Protein AF-A0A0Q7UWI3-F1 (afdb_monomer)

Radius of gyration: 24.03 Å; Cα contacts (8 Å, |Δi|>4): 26; chains: 1; bounding box: 47×52×55 Å

Sequence (95 aa):
MSIDTLRHTSLTPRTVVPSGITDPVERARAELKAALAAIEHKANLPARAAEKIEAGAVKARAFARRQPAAAAAGAVGVALALGAAIWGLARLISR

pLDDT: mean 81.71, std 15.56, range [46.88, 98.5]

Mean predicted aligned error: 12.97 Å

Solvent-accessible surface area (backbone atoms only — not comparable to full-atom values): 5602 Å² total; per-residue (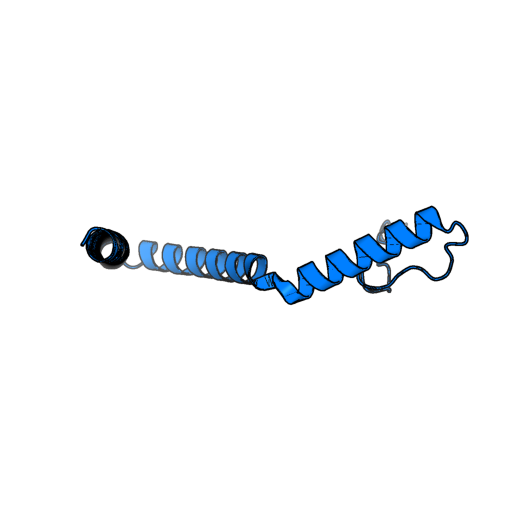Å²): 141,79,87,75,83,81,69,82,71,70,92,61,62,74,57,57,61,72,93,80,62,82,53,70,66,64,37,53,53,40,45,52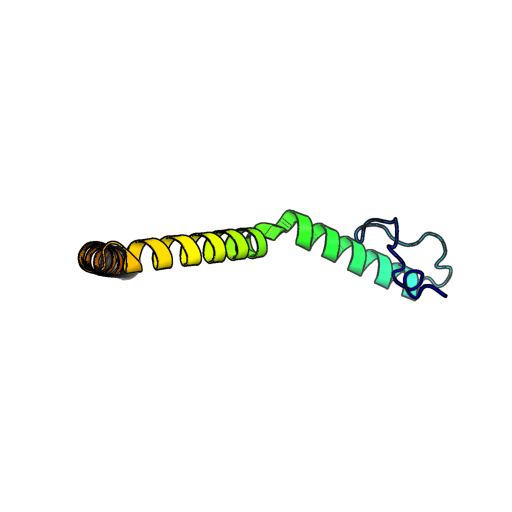,52,10,51,47,48,45,45,51,66,74,61,34,59,64,59,54,45,49,53,50,49,51,57,46,48,56,51,52,53,56,45,32,74,74,38,52,68,62,41,51,53,50,52,52,51,52,53,52,52,52,51,50,51,53,51,51,52,54,54,62,76,72,106

Foldseek 3Di:
DDPPPPPPPPPDPLLDQDPPDPDPVVSVVSNVRSVVVVCCVVVVPVVVVVVVVVVVVVVLVVVCVVPVPVSVVVVVVVVVVVVCVVVVVVVVVVD

Structure (mmCIF, N/CA/C/O backbone):
data_AF-A0A0Q7UWI3-F1
#
_entry.id   AF-A0A0Q7UWI3-F1
#
loop_
_atom_site.group_PDB
_atom_site.id
_atom_site.type_symbol
_atom_site.label_atom_id
_atom_site.label_alt_id
_atom_site.label_comp_id
_atom_site.label_asym_id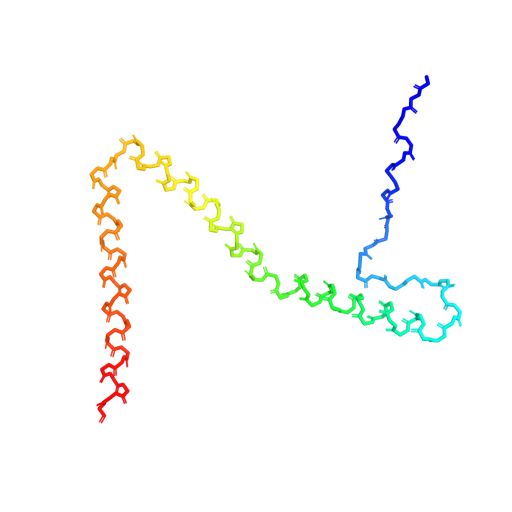
_atom_site.label_entity_id
_atom_site.label_seq_id
_atom_site.pdbx_PDB_ins_code
_atom_site.Cartn_x
_atom_site.Cartn_y
_atom_site.Cartn_z
_atom_site.occupancy
_atom_site.B_iso_or_equiv
_atom_site.auth_seq_id
_atom_site.auth_comp_id
_atom_site.auth_asym_id
_atom_site.auth_atom_id
_atom_site.pdbx_PDB_model_num
ATOM 1 N N . MET A 1 1 ? -5.252 32.651 -34.189 1.00 47.06 1 MET A N 1
ATOM 2 C CA . MET A 1 1 ? -3.831 32.549 -33.792 1.00 47.06 1 MET A CA 1
ATOM 3 C C . MET A 1 1 ? -3.783 31.618 -32.587 1.00 47.06 1 MET A C 1
ATOM 5 O O . MET A 1 1 ? -4.070 32.066 -31.488 1.00 47.06 1 MET A O 1
ATOM 9 N N . SER A 1 2 ? -3.630 30.307 -32.826 1.00 47.59 2 SER A N 1
ATOM 10 C CA . SER A 1 2 ? -3.878 29.255 -31.823 1.00 47.59 2 SER A CA 1
ATOM 11 C C . SER A 1 2 ? -2.568 28.642 -31.337 1.00 47.59 2 SER A C 1
ATOM 13 O O . SER A 1 2 ? -1.725 28.256 -32.139 1.00 47.59 2 SER A O 1
ATOM 15 N N . ILE A 1 3 ? -2.423 28.570 -30.019 1.00 55.31 3 ILE A N 1
ATOM 16 C CA . ILE A 1 3 ? -1.207 28.239 -29.257 1.00 55.31 3 ILE A CA 1
ATOM 17 C C . ILE A 1 3 ? -1.055 26.719 -29.021 1.00 55.31 3 ILE A C 1
ATOM 19 O O . ILE A 1 3 ? -0.284 26.292 -28.167 1.00 55.31 3 ILE A O 1
ATOM 23 N N . ASP A 1 4 ? -1.789 25.893 -29.774 1.00 52.94 4 ASP A N 1
ATOM 24 C CA . ASP A 1 4 ? -1.953 24.450 -29.524 1.00 52.94 4 ASP A CA 1
ATOM 25 C C . ASP A 1 4 ? -0.913 23.546 -30.213 1.00 52.94 4 ASP A C 1
ATOM 27 O O . ASP A 1 4 ? -0.902 22.332 -30.014 1.00 52.94 4 ASP A O 1
ATOM 31 N N . THR A 1 5 ? 0.012 24.107 -30.997 1.00 56.88 5 THR A N 1
ATOM 32 C CA . THR A 1 5 ? 0.970 23.315 -31.795 1.00 56.88 5 THR A CA 1
ATOM 33 C C . THR A 1 5 ? 2.250 22.921 -31.033 1.00 56.88 5 THR A C 1
ATOM 35 O O . THR A 1 5 ? 3.106 22.242 -31.588 1.00 56.88 5 THR A O 1
ATOM 38 N N . LEU A 1 6 ? 2.411 23.296 -29.755 1.00 49.16 6 LEU A N 1
ATOM 39 C CA . LEU A 1 6 ? 3.631 23.020 -28.968 1.00 49.16 6 LEU A CA 1
ATOM 40 C C . LEU A 1 6 ? 3.531 21.821 -28.012 1.00 49.16 6 LEU A C 1
ATOM 42 O O . LEU A 1 6 ? 4.334 21.691 -27.088 1.00 49.16 6 LEU A O 1
ATOM 46 N N . ARG A 1 7 ? 2.592 20.897 -28.229 1.00 46.88 7 ARG A N 1
ATOM 47 C CA . ARG A 1 7 ? 2.638 19.581 -27.579 1.00 46.88 7 ARG A CA 1
ATOM 48 C C . ARG A 1 7 ? 3.037 18.540 -28.615 1.00 46.88 7 ARG A C 1
ATOM 50 O O . ARG A 1 7 ? 2.190 17.868 -29.192 1.00 46.88 7 ARG A O 1
ATOM 57 N N . HIS A 1 8 ? 4.343 18.416 -28.851 1.00 48.88 8 HIS A N 1
ATOM 58 C CA . HIS A 1 8 ? 4.921 17.270 -29.550 1.00 48.88 8 HIS A CA 1
ATOM 59 C C . HIS A 1 8 ? 4.588 15.993 -28.764 1.00 48.88 8 HIS A C 1
ATOM 61 O O . HIS A 1 8 ? 5.340 15.549 -27.899 1.00 48.88 8 HIS A O 1
ATOM 67 N N . THR A 1 9 ? 3.432 15.403 -29.051 1.00 52.16 9 THR A N 1
ATOM 68 C CA . THR A 1 9 ? 3.139 14.013 -28.723 1.00 52.16 9 THR A CA 1
ATOM 69 C C . THR A 1 9 ? 4.071 13.181 -29.587 1.00 52.16 9 THR A C 1
ATOM 71 O O . THR A 1 9 ? 3.802 12.936 -30.759 1.00 52.16 9 THR A O 1
ATOM 74 N N . SER A 1 10 ? 5.222 12.806 -29.038 1.00 56.72 10 SER A N 1
ATOM 75 C CA . SER A 1 10 ? 6.085 11.801 -29.644 1.00 56.72 10 SER A CA 1
ATOM 76 C C . SER A 1 10 ? 5.253 10.527 -29.832 1.00 56.72 10 SER A C 1
ATOM 78 O O . SER A 1 10 ? 4.913 9.871 -28.849 1.00 56.72 10 SER A O 1
ATOM 80 N N . LEU A 1 11 ? 4.894 10.205 -31.079 1.00 62.12 11 LEU A N 1
ATOM 81 C CA . LEU A 1 11 ? 4.063 9.048 -31.455 1.00 62.12 11 LEU A CA 1
ATOM 82 C C . LEU A 1 11 ? 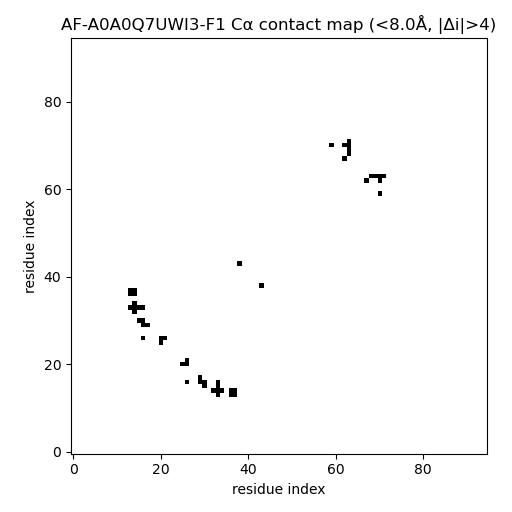4.761 7.694 -31.218 1.00 62.12 11 LEU A C 1
ATOM 84 O O . LEU A 1 11 ? 4.211 6.641 -31.532 1.00 62.12 11 LEU A O 1
ATOM 88 N N . THR A 1 12 ? 5.970 7.712 -30.663 1.00 63.25 12 THR A N 1
ATOM 89 C CA . THR A 1 12 ? 6.805 6.539 -30.426 1.00 63.25 12 THR A CA 1
ATOM 90 C C . THR A 1 12 ? 6.771 6.157 -28.943 1.00 63.25 12 THR A C 1
ATOM 92 O O . THR A 1 12 ? 6.999 7.019 -28.086 1.00 63.25 12 THR A O 1
ATOM 95 N N . PRO A 1 13 ? 6.517 4.880 -28.602 1.00 68.31 13 PRO A N 1
ATOM 96 C CA . PRO A 1 13 ? 6.580 4.413 -27.221 1.00 68.31 13 PRO A CA 1
ATOM 97 C C . PRO A 1 13 ? 7.954 4.691 -26.595 1.00 68.31 13 PRO A C 1
ATOM 99 O O . PRO A 1 13 ? 8.984 4.500 -27.238 1.00 68.31 13 PRO A O 1
ATOM 102 N N . ARG A 1 14 ? 7.987 5.079 -25.311 1.00 67.56 14 ARG A N 1
ATOM 103 C CA . ARG A 1 14 ? 9.233 5.366 -24.558 1.00 67.56 14 ARG A CA 1
ATOM 104 C C . ARG A 1 14 ? 10.178 4.164 -24.412 1.00 67.56 14 ARG A C 1
ATOM 106 O O . ARG A 1 14 ? 11.301 4.321 -23.950 1.00 67.56 14 ARG A O 1
ATOM 113 N N . THR A 1 15 ? 9.712 2.978 -24.784 1.00 67.62 15 THR A N 1
ATOM 114 C CA . THR A 1 15 ? 10.463 1.719 -24.806 1.00 67.62 15 THR A CA 1
ATOM 115 C C . THR A 1 15 ? 11.199 1.484 -26.128 1.00 67.62 15 THR A C 1
ATOM 117 O O . THR A 1 15 ? 11.872 0.467 -26.264 1.00 67.62 15 THR A O 1
ATOM 120 N N . VAL A 1 16 ? 11.058 2.380 -27.112 1.00 76.19 16 VAL A N 1
ATOM 121 C CA . VAL A 1 16 ? 11.670 2.251 -28.440 1.00 76.19 16 VAL A CA 1
ATOM 122 C C . VAL A 1 16 ? 12.876 3.176 -28.558 1.00 76.19 16 VAL A C 1
ATOM 124 O O . VAL A 1 16 ? 12.826 4.351 -28.195 1.00 76.19 16 VAL A O 1
ATOM 127 N N . VAL A 1 17 ? 13.959 2.635 -29.106 1.00 76.88 17 VAL A N 1
ATOM 128 C CA . VAL A 1 17 ? 15.191 3.372 -29.394 1.00 76.88 17 VAL A CA 1
ATOM 129 C C . VAL A 1 17 ? 15.018 4.142 -30.706 1.00 76.88 17 VAL A C 1
ATOM 131 O O . VAL A 1 17 ? 14.632 3.533 -31.707 1.00 76.88 17 VAL A O 1
ATOM 134 N N . PRO A 1 18 ? 15.298 5.456 -30.748 1.00 77.56 18 PRO A N 1
ATOM 135 C CA . PRO A 1 18 ? 15.209 6.234 -31.982 1.00 77.56 18 PRO A CA 1
ATOM 136 C C . PRO A 1 18 ? 16.187 5.725 -33.054 1.00 77.56 18 PRO A C 1
ATOM 138 O O . PRO A 1 18 ? 17.389 5.631 -32.814 1.00 77.56 18 PRO A O 1
ATOM 141 N N . SER A 1 19 ? 15.693 5.450 -34.264 1.00 73.81 19 SER A N 1
ATOM 142 C CA . SER A 1 19 ? 16.463 4.842 -35.365 1.00 73.81 19 SER A CA 1
ATOM 143 C C . SE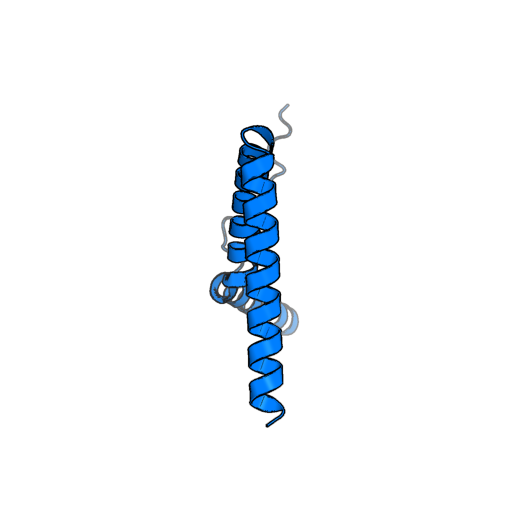R A 1 19 ? 17.440 5.789 -36.086 1.00 73.81 19 SER A C 1
ATOM 145 O O . SER A 1 19 ? 18.045 5.392 -37.076 1.00 73.81 19 SER A O 1
ATOM 147 N N . GLY A 1 20 ? 17.589 7.034 -35.620 1.00 78.81 20 GLY A N 1
ATOM 148 C CA . GLY A 1 20 ? 18.438 8.068 -36.232 1.00 78.81 20 GLY A CA 1
ATOM 149 C C . GLY A 1 20 ? 19.740 8.373 -35.483 1.00 78.81 20 GLY A C 1
ATOM 150 O O . GLY A 1 20 ? 20.428 9.322 -35.845 1.00 78.81 20 GLY A O 1
ATOM 151 N N . ILE A 1 21 ? 20.069 7.623 -34.425 1.00 76.75 21 ILE A N 1
ATOM 152 C CA . ILE A 1 21 ? 21.283 7.856 -33.633 1.00 76.75 21 ILE A CA 1
ATOM 153 C C . ILE A 1 21 ? 22.467 7.147 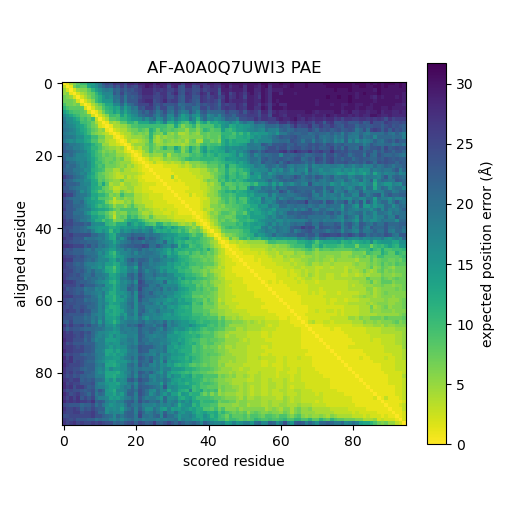-34.300 1.00 76.75 21 ILE A C 1
ATOM 155 O O . ILE A 1 21 ? 22.542 5.918 -34.307 1.00 76.75 21 ILE A O 1
ATOM 159 N N . THR A 1 22 ? 23.382 7.928 -34.869 1.00 78.62 22 THR A N 1
ATOM 160 C CA . THR A 1 22 ? 24.597 7.442 -35.544 1.00 78.62 22 THR A CA 1
ATOM 161 C C . THR A 1 22 ? 25.804 7.344 -34.615 1.00 78.62 22 THR A C 1
ATOM 163 O O . THR A 1 22 ? 26.705 6.554 -34.889 1.00 78.62 22 THR A O 1
ATOM 166 N N . ASP A 1 23 ? 25.814 8.096 -33.510 1.00 87.56 23 ASP A N 1
ATOM 167 C CA . ASP A 1 23 ? 26.843 7.973 -32.478 1.00 87.56 23 ASP A CA 1
ATOM 168 C C . ASP A 1 23 ? 26.615 6.705 -31.628 1.00 87.56 23 ASP A C 1
ATOM 170 O O . ASP A 1 23 ? 25.550 6.558 -31.012 1.00 87.56 23 ASP A O 1
ATOM 174 N N . PRO A 1 24 ? 27.589 5.778 -31.562 1.00 80.69 24 PRO A N 1
ATOM 175 C CA . PRO A 1 24 ? 27.446 4.542 -30.797 1.00 80.69 24 PRO A CA 1
ATOM 176 C C . PRO A 1 24 ? 27.206 4.772 -29.298 1.00 80.69 24 PRO A C 1
ATOM 178 O O . PRO A 1 24 ? 26.492 3.981 -28.676 1.00 80.69 24 PRO A O 1
ATOM 181 N N . VAL A 1 25 ? 27.753 5.841 -28.708 1.00 86.25 25 VAL A N 1
ATOM 182 C CA . VAL A 1 25 ? 27.607 6.111 -27.267 1.00 86.25 25 VAL A CA 1
ATOM 183 C C . VAL A 1 25 ? 26.202 6.613 -26.944 1.00 86.25 25 VAL A C 1
ATOM 185 O O . VAL A 1 25 ? 25.544 6.077 -26.046 1.00 86.25 25 VAL A O 1
ATOM 188 N N . GLU A 1 26 ? 25.701 7.593 -27.695 1.00 83.12 26 GLU A N 1
ATOM 189 C CA . GLU A 1 26 ? 24.324 8.065 -27.535 1.00 83.12 26 GLU A CA 1
ATOM 190 C C . GLU A 1 26 ? 23.297 6.955 -27.805 1.00 83.12 26 GLU A C 1
ATOM 192 O O . GLU A 1 26 ? 22.276 6.868 -27.113 1.00 83.12 26 GLU A O 1
ATOM 197 N N . ARG A 1 27 ? 23.580 6.037 -28.738 1.00 82.81 27 ARG A N 1
ATOM 198 C CA . ARG A 1 27 ? 22.700 4.895 -29.008 1.00 82.81 27 ARG A CA 1
ATOM 199 C C . ARG A 1 27 ? 22.652 3.919 -27.833 1.00 82.81 27 ARG A C 1
ATOM 201 O O . ARG A 1 27 ? 21.560 3.535 -27.417 1.00 82.81 27 ARG A O 1
ATOM 208 N N . ALA A 1 28 ? 23.801 3.577 -27.251 1.00 86.12 28 ALA A N 1
ATOM 209 C CA . ALA A 1 28 ? 23.865 2.712 -26.073 1.00 86.12 28 ALA A CA 1
ATOM 210 C C . ALA A 1 28 ? 23.119 3.325 -24.870 1.00 86.12 28 ALA A C 1
ATOM 212 O O . ALA A 1 28 ? 22.413 2.627 -24.137 1.00 86.12 28 ALA A O 1
ATOM 213 N N . ARG A 1 29 ? 23.204 4.651 -24.690 1.00 86.25 29 ARG A N 1
ATOM 214 C CA . ARG A 1 29 ? 22.447 5.369 -23.651 1.00 86.25 29 ARG A CA 1
ATOM 215 C C . ARG A 1 29 ? 20.937 5.327 -23.910 1.00 86.25 29 ARG A C 1
ATOM 217 O O . ARG A 1 29 ? 20.161 5.150 -22.967 1.00 86.25 29 ARG A O 1
ATOM 224 N N . ALA A 1 30 ? 20.514 5.470 -25.166 1.00 84.69 30 ALA A N 1
ATOM 225 C CA . ALA A 1 30 ? 19.109 5.373 -25.556 1.00 84.69 30 ALA A CA 1
ATOM 226 C C . ALA A 1 30 ? 18.549 3.952 -25.359 1.00 84.69 30 ALA A C 1
ATOM 228 O O . ALA A 1 30 ? 17.442 3.803 -24.842 1.00 84.69 30 ALA A O 1
ATOM 229 N N . GLU A 1 31 ? 19.327 2.921 -25.690 1.00 81.19 31 GLU A N 1
ATOM 230 C CA . GLU A 1 31 ? 18.997 1.506 -25.470 1.00 81.19 31 GLU A CA 1
ATOM 231 C C . GLU A 1 31 ? 18.834 1.176 -23.980 1.00 81.19 31 GLU A C 1
ATOM 233 O O . GLU A 1 31 ? 17.815 0.602 -23.590 1.00 81.19 31 GLU A O 1
ATOM 238 N N . LEU A 1 32 ? 19.759 1.619 -23.121 1.00 82.81 32 LEU A N 1
ATOM 239 C CA . LEU A 1 32 ? 19.659 1.412 -21.672 1.00 82.81 32 LEU A CA 1
ATOM 240 C C . LEU A 1 32 ? 18.436 2.118 -21.069 1.00 82.81 32 LEU A C 1
ATOM 242 O O . LEU A 1 32 ? 17.724 1.538 -20.250 1.00 82.81 32 LEU A O 1
ATOM 246 N N . LYS A 1 33 ? 18.155 3.359 -21.485 1.00 82.06 33 LYS A N 1
ATOM 247 C CA . LYS A 1 33 ? 16.987 4.117 -21.011 1.00 82.06 33 LYS A CA 1
ATOM 248 C C . LYS A 1 33 ? 15.671 3.483 -21.470 1.00 82.06 33 LYS A C 1
ATOM 250 O O . LYS A 1 33 ? 14.724 3.424 -20.690 1.00 82.06 33 LYS A O 1
ATOM 255 N N . ALA A 1 34 ? 15.619 2.986 -22.704 1.00 79.44 34 ALA A N 1
ATOM 256 C CA . ALA A 1 34 ? 14.465 2.279 -23.249 1.00 79.44 34 ALA A CA 1
ATOM 257 C C . ALA A 1 34 ? 14.230 0.933 -22.543 1.00 79.44 34 ALA A C 1
ATOM 259 O O . ALA A 1 34 ? 13.095 0.614 -22.186 1.00 79.44 34 ALA A O 1
ATOM 260 N N . ALA A 1 35 ? 15.299 0.178 -22.273 1.00 81.75 35 ALA A N 1
ATOM 261 C CA . ALA A 1 35 ? 15.243 -1.064 -21.508 1.00 81.75 35 ALA A CA 1
ATOM 262 C C . ALA A 1 35 ? 14.800 -0.819 -20.058 1.00 81.75 35 ALA A C 1
ATOM 264 O O . ALA A 1 35 ? 13.944 -1.541 -19.549 1.00 81.75 35 ALA A O 1
ATOM 265 N N . LEU A 1 36 ? 15.307 0.235 -19.412 1.00 76.88 36 LEU A N 1
ATOM 266 C CA . LEU A 1 36 ? 14.883 0.621 -18.069 1.00 76.88 36 LEU A CA 1
ATOM 267 C C . LEU A 1 36 ? 13.416 1.057 -18.049 1.00 76.88 36 LEU A C 1
ATOM 269 O O . LEU A 1 36 ? 12.686 0.610 -17.178 1.00 76.88 36 LEU A O 1
ATOM 273 N N . ALA A 1 37 ? 12.955 1.837 -19.029 1.00 73.69 37 ALA A N 1
ATOM 274 C CA . ALA A 1 37 ? 11.543 2.201 -19.157 1.00 73.69 37 ALA A CA 1
ATOM 275 C C . ALA A 1 37 ? 10.644 0.971 -19.400 1.00 73.69 37 ALA A C 1
ATOM 277 O O . ALA A 1 37 ? 9.519 0.902 -18.904 1.00 73.69 37 ALA A O 1
ATOM 278 N N . ALA A 1 38 ? 11.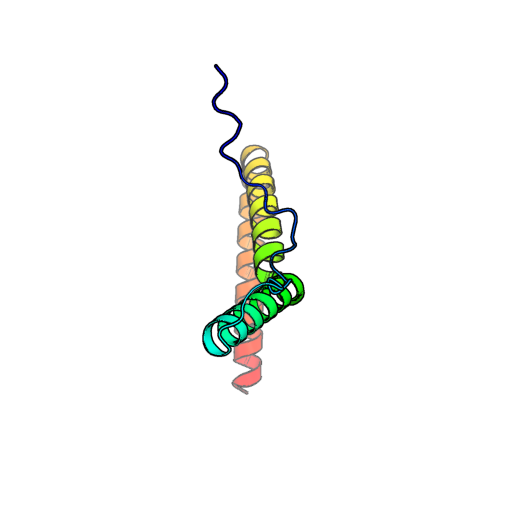136 -0.033 -20.133 1.00 72.69 38 ALA A N 1
ATOM 279 C CA . ALA A 1 38 ? 10.431 -1.296 -20.337 1.00 72.69 38 ALA A CA 1
ATOM 280 C C . ALA A 1 38 ? 10.377 -2.144 -19.052 1.00 72.69 38 ALA A C 1
ATOM 282 O O . ALA A 1 38 ? 9.342 -2.749 -18.760 1.00 72.69 38 ALA A O 1
ATOM 283 N N . ILE A 1 39 ? 11.454 -2.154 -18.257 1.00 68.94 39 ILE A N 1
ATOM 284 C CA . ILE A 1 39 ? 11.476 -2.774 -16.926 1.00 68.94 39 ILE A CA 1
ATOM 285 C C . ILE A 1 39 ? 10.566 -2.007 -15.977 1.00 68.94 39 ILE A C 1
ATOM 287 O O . ILE A 1 39 ? 9.767 -2.636 -15.308 1.00 68.94 39 ILE A O 1
ATOM 291 N N . GLU A 1 40 ? 10.610 -0.682 -15.947 1.00 64.31 40 GLU A N 1
ATOM 292 C CA . GLU A 1 40 ? 9.741 0.162 -15.125 1.00 64.31 40 GLU A CA 1
ATOM 293 C C . GLU A 1 40 ? 8.265 -0.120 -15.427 1.00 64.31 40 GLU A C 1
ATOM 295 O O . GLU A 1 40 ? 7.461 -0.286 -14.513 1.00 64.31 40 GLU A O 1
ATOM 300 N N . HIS A 1 41 ? 7.913 -0.312 -16.701 1.00 60.62 41 HIS A N 1
ATOM 301 C CA . HIS A 1 41 ? 6.549 -0.652 -17.093 1.00 60.62 41 HIS A CA 1
ATOM 302 C C . HIS A 1 41 ? 6.134 -2.091 -16.722 1.00 60.62 41 HIS A C 1
ATOM 304 O O . HIS A 1 41 ? 4.976 -2.333 -16.367 1.00 60.62 41 HIS A O 1
ATOM 310 N N . LYS A 1 42 ? 7.060 -3.060 -16.760 1.00 59.06 42 LYS A N 1
ATOM 311 C CA . LYS A 1 42 ? 6.785 -4.477 -16.440 1.00 59.06 42 LYS A CA 1
ATOM 312 C C . LYS A 1 42 ? 6.903 -4.791 -14.942 1.00 59.06 42 LYS A C 1
ATOM 314 O O . LYS A 1 42 ?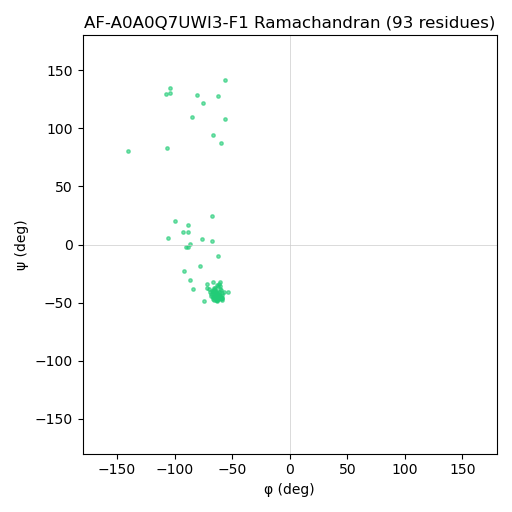 6.164 -5.622 -14.422 1.00 59.06 42 LYS A O 1
ATOM 319 N N . ALA A 1 43 ? 7.772 -4.073 -14.245 1.00 56.81 43 ALA A N 1
ATOM 320 C CA . ALA A 1 43 ? 7.973 -4.081 -12.805 1.00 56.81 43 ALA A CA 1
ATOM 321 C C . ALA A 1 43 ? 7.063 -3.079 -12.088 1.00 56.81 43 ALA A C 1
ATOM 323 O O . ALA A 1 43 ? 7.241 -2.889 -10.892 1.00 56.81 43 ALA A O 1
ATOM 324 N N . ASN A 1 44 ? 6.071 -2.483 -12.770 1.00 59.91 44 ASN A N 1
ATOM 325 C CA . ASN A 1 44 ? 5.205 -1.411 -12.267 1.00 59.91 44 ASN A CA 1
ATOM 326 C C . ASN A 1 44 ? 4.239 -1.825 -11.136 1.00 59.91 44 ASN A C 1
ATOM 328 O O . ASN A 1 44 ? 3.186 -1.223 -10.952 1.00 59.91 44 ASN A O 1
ATOM 332 N N . LEU A 1 45 ? 4.563 -2.867 -10.371 1.00 64.19 45 LEU A N 1
ATOM 333 C CA . LEU A 1 45 ? 3.936 -3.143 -9.086 1.00 64.19 45 LEU A CA 1
ATOM 334 C C . LEU A 1 45 ? 3.983 -1.945 -8.125 1.00 64.19 45 LEU A C 1
ATOM 336 O O . LEU A 1 45 ? 2.945 -1.715 -7.517 1.00 64.19 45 LEU A O 1
ATOM 340 N N . PRO A 1 46 ? 5.070 -1.151 -7.985 1.00 65.81 46 PRO A N 1
ATOM 341 C CA . PRO A 1 46 ? 5.073 -0.036 -7.051 1.00 65.81 46 PRO A CA 1
ATOM 342 C C . PRO A 1 46 ? 4.146 1.095 -7.503 1.00 65.81 46 PRO A C 1
ATOM 344 O O . PRO A 1 46 ? 3.394 1.583 -6.668 1.00 65.81 46 PRO A O 1
ATOM 347 N N . ALA A 1 47 ? 4.087 1.465 -8.791 1.00 72.25 47 ALA A N 1
ATOM 348 C CA . ALA A 1 47 ? 3.124 2.489 -9.214 1.00 72.25 47 ALA A CA 1
ATOM 349 C C . ALA A 1 47 ? 1.681 1.964 -9.199 1.00 72.25 47 ALA A C 1
ATOM 351 O O . ALA A 1 47 ? 0.786 2.662 -8.740 1.00 72.25 47 ALA A O 1
ATOM 352 N N . ARG A 1 48 ? 1.441 0.700 -9.583 1.00 74.94 48 ARG A N 1
ATOM 353 C CA . ARG A 1 48 ? 0.114 0.069 -9.427 1.00 74.94 48 ARG A CA 1
ATOM 354 C C . ARG A 1 48 ? -0.301 -0.026 -7.960 1.00 74.94 48 ARG A C 1
ATOM 356 O O . ARG A 1 48 ? -1.483 0.084 -7.646 1.00 74.94 48 ARG A O 1
ATOM 363 N N . ALA A 1 49 ? 0.647 -0.268 -7.057 1.00 81.69 49 ALA A N 1
ATOM 364 C CA . ALA A 1 49 ? 0.406 -0.244 -5.624 1.00 81.69 49 ALA A CA 1
ATOM 365 C C . ALA A 1 49 ? 0.106 1.182 -5.163 1.00 81.69 49 ALA A C 1
ATOM 367 O O . ALA A 1 49 ? -0.866 1.359 -4.444 1.00 81.69 49 ALA A O 1
ATOM 368 N N . ALA A 1 50 ? 0.856 2.186 -5.622 1.00 82.81 50 ALA A N 1
ATOM 369 C CA . ALA A 1 50 ? 0.612 3.591 -5.307 1.00 82.81 50 ALA A CA 1
ATOM 370 C C . ALA A 1 50 ? -0.789 4.039 -5.751 1.00 82.81 50 ALA A C 1
ATOM 372 O O . ALA A 1 50 ? -1.540 4.559 -4.933 1.00 82.81 50 ALA A O 1
ATOM 373 N N . GLU A 1 51 ? -1.194 3.727 -6.983 1.00 85.94 51 GLU A N 1
ATOM 374 C CA . GLU A 1 51 ? -2.545 4.006 -7.488 1.00 85.94 51 GLU A CA 1
ATOM 375 C C . GLU A 1 51 ? -3.626 3.308 -6.650 1.00 85.94 51 GLU A C 1
ATOM 377 O O . GLU A 1 51 ? -4.632 3.912 -6.273 1.00 85.94 51 GLU A O 1
ATOM 382 N N . LYS A 1 52 ? -3.423 2.028 -6.309 1.00 89.19 52 LYS A N 1
ATOM 383 C CA . LYS A 1 52 ? -4.359 1.278 -5.456 1.00 89.19 52 LYS A CA 1
ATOM 384 C C . LYS A 1 52 ? -4.416 1.829 -4.033 1.00 89.19 52 LYS A C 1
ATOM 386 O O . LYS A 1 52 ? -5.497 1.848 -3.446 1.00 89.19 52 LYS A O 1
ATOM 391 N N . ILE A 1 53 ? -3.285 2.265 -3.485 1.00 90.50 53 ILE A N 1
ATOM 392 C CA . ILE A 1 53 ? -3.188 2.892 -2.165 1.00 90.50 53 ILE A CA 1
ATOM 393 C C . ILE A 1 53 ? -3.935 4.219 -2.184 1.00 90.50 53 ILE A C 1
ATOM 395 O O . ILE A 1 53 ? -4.755 4.451 -1.303 1.00 90.50 53 ILE A O 1
ATOM 399 N N . GLU A 1 54 ? -3.720 5.058 -3.193 1.00 92.94 54 GLU A N 1
ATOM 400 C CA . GLU A 1 54 ? -4.383 6.353 -3.321 1.00 92.94 54 GLU A CA 1
ATOM 401 C C . GLU A 1 54 ? -5.900 6.189 -3.481 1.00 92.94 54 GLU A C 1
ATOM 403 O O . GLU A 1 54 ? -6.680 6.771 -2.722 1.00 92.94 54 GLU A O 1
ATOM 408 N N . ALA A 1 55 ? -6.335 5.297 -4.374 1.00 92.31 55 ALA A N 1
ATOM 409 C CA . ALA A 1 55 ? -7.747 4.958 -4.529 1.00 92.31 55 ALA A CA 1
ATOM 410 C C . ALA A 1 55 ? -8.350 4.386 -3.231 1.00 92.31 55 ALA A C 1
ATOM 412 O O . ALA A 1 55 ? -9.493 4.694 -2.875 1.00 92.31 55 ALA A O 1
ATOM 413 N N . GLY A 1 56 ? -7.587 3.564 -2.506 1.00 92.06 56 GLY A N 1
ATOM 414 C CA . GLY A 1 56 ? -7.957 3.039 -1.195 1.00 92.06 56 GLY A CA 1
ATOM 415 C C . GLY A 1 56 ? -8.091 4.139 -0.143 1.00 92.06 56 GLY A C 1
ATOM 416 O O . GLY A 1 56 ? -9.084 4.170 0.581 1.00 92.06 56 GLY A O 1
ATOM 417 N N . ALA A 1 57 ? -7.153 5.086 -0.101 1.00 93.12 57 ALA A N 1
ATOM 418 C CA . ALA A 1 57 ? -7.137 6.202 0.837 1.00 93.12 57 ALA A CA 1
ATOM 419 C C . ALA A 1 57 ? -8.333 7.137 0.625 1.00 93.12 57 ALA A C 1
ATOM 421 O O . ALA A 1 57 ? -8.992 7.526 1.592 1.00 93.12 57 ALA A O 1
ATOM 422 N N . VAL A 1 58 ? -8.676 7.444 -0.630 1.00 95.88 58 VAL A N 1
ATOM 423 C CA . VAL A 1 58 ? -9.868 8.239 -0.963 1.00 95.88 58 VAL A CA 1
ATOM 424 C C . VAL A 1 58 ? -11.138 7.547 -0.457 1.00 95.88 58 VAL A C 1
ATOM 426 O O . VAL A 1 58 ? -11.959 8.176 0.219 1.00 95.88 58 VAL A O 1
ATOM 429 N N . LYS A 1 59 ? -11.283 6.238 -0.708 1.00 92.31 59 LYS A N 1
ATOM 430 C CA . LYS A 1 59 ? -12.432 5.445 -0.236 1.00 92.31 59 LYS A CA 1
ATOM 431 C C . LYS A 1 59 ? -12.488 5.358 1.290 1.00 92.31 59 LYS A C 1
ATOM 433 O O . LYS A 1 59 ? -13.550 5.582 1.867 1.00 92.31 59 LYS A O 1
ATOM 438 N N . ALA A 1 60 ? -11.360 5.094 1.946 1.00 91.50 60 ALA A N 1
ATOM 439 C CA . ALA A 1 60 ? -11.263 5.019 3.401 1.00 91.50 60 ALA A CA 1
ATOM 440 C C . ALA A 1 60 ? -11.628 6.357 4.057 1.00 91.50 60 ALA A C 1
ATOM 442 O O . ALA A 1 60 ? -12.376 6.388 5.031 1.00 91.50 60 ALA A O 1
ATOM 443 N N . ARG A 1 61 ? -11.183 7.481 3.483 1.00 92.75 61 ARG A N 1
ATOM 444 C CA . ARG A 1 61 ? -11.523 8.819 3.980 1.00 92.75 61 ARG A CA 1
ATOM 445 C C . ARG A 1 61 ? -13.005 9.140 3.800 1.00 92.75 61 ARG A C 1
ATOM 447 O O . ARG A 1 61 ? -13.613 9.715 4.700 1.00 92.75 61 ARG A O 1
ATOM 454 N N . ALA A 1 62 ? -13.599 8.758 2.670 1.00 95.31 62 ALA A N 1
ATOM 455 C CA . ALA A 1 62 ? -15.038 8.890 2.457 1.00 95.31 62 ALA A CA 1
ATOM 456 C C . ALA A 1 62 ? -15.842 8.030 3.449 1.00 95.31 62 ALA A C 1
ATOM 458 O O . ALA A 1 62 ? -16.835 8.501 4.001 1.00 95.31 62 ALA A O 1
ATOM 459 N N . PHE A 1 63 ? -15.389 6.803 3.722 1.00 93.31 63 PHE A N 1
ATOM 460 C CA . PHE A 1 63 ? -15.994 5.919 4.718 1.00 93.31 63 PHE A CA 1
ATOM 461 C C . PHE A 1 63 ? -15.890 6.495 6.136 1.00 93.31 63 PHE A C 1
ATOM 463 O O . PHE A 1 63 ? -16.902 6.596 6.822 1.00 93.31 63 PHE A O 1
ATOM 470 N N . ALA A 1 64 ? -14.711 6.972 6.541 1.00 93.88 64 ALA A N 1
ATOM 471 C CA . ALA A 1 64 ? -14.491 7.571 7.857 1.00 93.88 64 ALA A CA 1
ATOM 472 C C . ALA A 1 64 ? -15.359 8.811 8.106 1.00 93.88 64 ALA A C 1
ATOM 474 O O . ALA A 1 64 ? -15.847 9.007 9.215 1.00 93.88 64 ALA A O 1
ATOM 475 N N . ARG A 1 65 ? -15.612 9.622 7.069 1.00 95.75 65 ARG A N 1
ATOM 476 C CA . ARG A 1 65 ? -16.546 10.755 7.160 1.00 95.75 65 ARG A CA 1
ATOM 477 C C . ARG A 1 65 ? -17.999 10.317 7.368 1.00 95.75 65 ARG A C 1
ATOM 479 O O . ARG A 1 65 ? -18.750 11.048 7.998 1.00 95.75 65 ARG A O 1
ATOM 486 N N . ARG A 1 66 ? -18.402 9.161 6.827 1.00 96.44 66 ARG A N 1
ATOM 487 C CA . ARG A 1 66 ? -19.773 8.629 6.946 1.00 96.44 66 ARG A CA 1
ATOM 488 C C . ARG A 1 66 ? -19.990 7.864 8.251 1.00 96.44 66 ARG A C 1
ATOM 490 O O . ARG A 1 66 ? -21.072 7.937 8.816 1.00 96.44 66 ARG A O 1
ATOM 497 N N . GLN A 1 67 ? -18.988 7.109 8.700 1.00 96.31 67 GLN A N 1
ATOM 498 C CA . GLN A 1 67 ? -19.062 6.238 9.875 1.00 96.31 67 GLN A CA 1
ATOM 499 C C . GLN A 1 67 ? -17.748 6.300 10.674 1.00 96.31 67 GLN A C 1
ATOM 501 O O . GLN A 1 67 ? -16.899 5.411 10.555 1.00 96.31 67 GLN A O 1
ATOM 506 N N . PRO A 1 68 ? -17.552 7.340 11.502 1.00 92.88 68 PRO A N 1
ATOM 507 C CA . PRO A 1 68 ? -16.274 7.574 12.172 1.00 92.88 68 PRO A CA 1
ATOM 508 C C . PRO A 1 68 ? -15.921 6.476 13.183 1.00 92.88 68 PRO A C 1
ATOM 510 O O . PRO A 1 68 ? -14.774 6.036 13.228 1.00 92.88 68 PRO A O 1
ATOM 513 N N . ALA A 1 69 ? -16.901 5.977 13.944 1.00 95.62 69 ALA A N 1
ATOM 514 C CA . ALA A 1 69 ? -16.677 4.920 14.933 1.00 95.62 69 ALA A CA 1
ATOM 515 C C . ALA A 1 69 ? -16.237 3.596 14.282 1.00 95.62 69 ALA A C 1
ATOM 517 O O . ALA A 1 69 ? -15.259 2.988 14.713 1.00 95.62 69 ALA A O 1
ATOM 518 N N . ALA A 1 70 ? -16.909 3.181 13.201 1.00 94.69 70 ALA A N 1
ATOM 519 C CA . ALA A 1 70 ? -16.550 1.971 12.462 1.00 94.69 70 ALA A CA 1
ATOM 520 C C . ALA A 1 70 ? -15.168 2.095 11.800 1.00 94.69 70 ALA A C 1
ATOM 522 O O . ALA A 1 70 ? -14.385 1.147 11.813 1.00 94.69 70 ALA A O 1
ATOM 523 N N . ALA A 1 71 ? -14.836 3.274 11.264 1.00 93.81 71 ALA A N 1
ATOM 524 C CA . ALA A 1 71 ? -13.518 3.530 10.693 1.00 93.81 71 ALA A CA 1
ATOM 525 C C . ALA A 1 71 ? -12.401 3.476 11.746 1.00 93.81 71 ALA A C 1
ATOM 527 O O . ALA A 1 71 ? -11.355 2.884 11.485 1.00 93.81 71 ALA A O 1
ATOM 528 N N . ALA A 1 72 ? -12.629 4.035 12.939 1.00 94.75 72 ALA A N 1
ATOM 529 C CA . ALA A 1 72 ? -11.679 3.956 14.046 1.00 94.75 72 ALA A CA 1
ATOM 530 C C . ALA A 1 72 ? -11.464 2.505 14.502 1.00 94.75 72 ALA A C 1
ATOM 532 O O . ALA A 1 72 ? -10.323 2.058 14.605 1.00 94.75 72 ALA A O 1
ATOM 533 N N . ALA A 1 7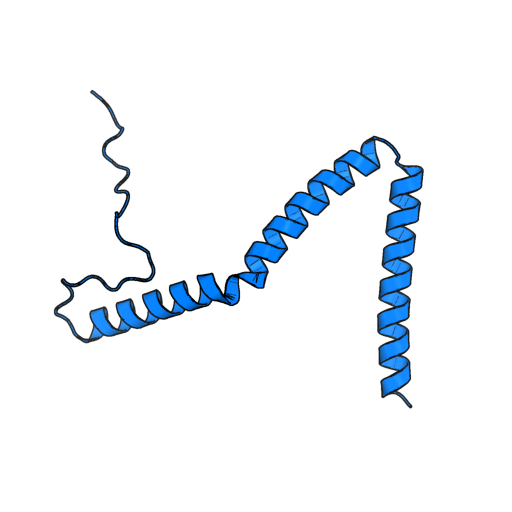3 ? -12.549 1.748 14.694 1.00 97.25 73 ALA A N 1
ATOM 534 C CA . ALA A 1 73 ? -12.469 0.333 15.049 1.00 97.25 73 ALA A CA 1
ATOM 535 C C . ALA A 1 73 ? -11.703 -0.479 13.990 1.00 97.25 73 ALA A C 1
ATOM 537 O O . ALA A 1 73 ? -10.822 -1.269 14.329 1.00 97.25 73 ALA A O 1
ATOM 538 N N . GLY A 1 74 ? -11.975 -0.234 12.704 1.00 96.19 74 GLY A N 1
ATOM 539 C CA . GLY A 1 74 ? -11.253 -0.864 11.599 1.00 96.19 74 GLY A CA 1
ATOM 540 C C . GLY A 1 74 ? -9.758 -0.534 11.600 1.00 96.19 74 GLY A C 1
ATOM 541 O O . GLY A 1 74 ? -8.934 -1.435 11.460 1.00 96.19 74 GLY A O 1
ATOM 542 N N . ALA A 1 75 ? -9.393 0.734 11.815 1.00 94.94 75 ALA A N 1
ATOM 543 C CA . ALA A 1 75 ? -7.995 1.159 11.881 1.00 94.94 75 ALA A CA 1
ATOM 544 C C . ALA A 1 75 ? -7.239 0.489 13.039 1.00 94.94 75 ALA A C 1
ATOM 546 O O . ALA A 1 75 ? -6.136 -0.021 12.838 1.00 94.94 75 ALA A O 1
ATOM 547 N N . VAL A 1 76 ? -7.849 0.431 14.228 1.00 97.88 76 VAL A N 1
ATOM 548 C CA . VAL A 1 76 ? -7.282 -0.275 15.389 1.00 97.88 76 VAL A CA 1
ATOM 549 C C . VAL A 1 76 ? -7.102 -1.762 15.081 1.00 97.88 76 VAL A C 1
ATOM 551 O O . VAL A 1 76 ? -6.036 -2.314 15.347 1.00 97.88 76 VAL A O 1
ATOM 554 N N . GLY A 1 77 ? -8.095 -2.403 14.459 1.00 98.12 77 GLY A N 1
ATOM 555 C CA . GLY A 1 77 ? -8.006 -3.807 14.056 1.00 98.12 77 GLY A CA 1
ATOM 556 C C . GLY A 1 77 ? -6.837 -4.087 13.106 1.00 98.12 77 GLY A C 1
ATOM 557 O O . GLY A 1 77 ? -6.074 -5.024 13.333 1.00 98.12 77 GLY A O 1
ATOM 558 N N . VAL A 1 78 ? -6.643 -3.246 12.084 1.00 97.62 78 VAL A N 1
ATOM 559 C CA . VAL A 1 78 ? -5.508 -3.365 11.148 1.00 97.62 78 VAL A CA 1
ATOM 560 C C . VAL A 1 78 ? -4.171 -3.190 11.872 1.00 97.62 78 VAL A C 1
ATOM 562 O O . VAL A 1 78 ? -3.247 -3.971 11.644 1.00 97.62 78 VAL A O 1
ATOM 565 N N . ALA A 1 79 ? -4.066 -2.202 12.765 1.00 97.44 79 ALA A N 1
ATOM 566 C CA . ALA A 1 79 ? -2.846 -1.961 13.531 1.00 97.44 79 ALA A CA 1
ATOM 567 C C . ALA A 1 79 ? -2.477 -3.166 14.412 1.00 97.44 79 ALA A C 1
ATOM 569 O O . ALA A 1 79 ? -1.329 -3.612 14.399 1.00 97.44 79 ALA A O 1
ATOM 570 N N . LEU A 1 80 ? -3.456 -3.734 15.122 1.00 98.50 80 LEU A N 1
ATOM 571 C CA . LEU A 1 80 ? -3.260 -4.929 15.943 1.00 98.50 80 LEU A CA 1
ATOM 572 C C . LEU A 1 80 ? -2.856 -6.141 15.100 1.00 98.50 80 LEU A C 1
ATOM 574 O O . LEU A 1 80 ? -1.946 -6.868 15.489 1.00 98.50 80 LEU A O 1
ATOM 578 N N . ALA A 1 81 ? -3.481 -6.341 13.937 1.00 98.38 81 ALA A N 1
ATOM 579 C CA . ALA A 1 81 ? -3.146 -7.443 13.041 1.00 98.38 81 ALA A CA 1
ATOM 580 C C . ALA A 1 81 ? -1.693 -7.360 12.546 1.00 98.38 81 ALA A C 1
ATOM 582 O O . ALA A 1 81 ? -0.968 -8.354 12.594 1.00 98.38 81 ALA A O 1
ATOM 583 N N . LEU A 1 82 ? -1.242 -6.174 12.122 1.00 98.31 82 LEU A N 1
ATOM 584 C CA . LEU A 1 82 ? 0.141 -5.959 11.689 1.00 98.31 82 LEU A CA 1
ATOM 585 C C . LEU A 1 82 ? 1.133 -6.135 12.844 1.00 98.31 82 LEU A C 1
ATOM 587 O O . LEU A 1 82 ? 2.141 -6.822 12.683 1.00 98.31 82 LEU A O 1
ATOM 591 N N . GLY A 1 83 ? 0.831 -5.565 14.014 1.00 97.69 83 GLY A N 1
ATOM 592 C CA . GLY A 1 83 ? 1.659 -5.717 15.209 1.00 97.69 83 GLY A CA 1
ATOM 593 C C . GLY A 1 83 ? 1.803 -7.180 15.627 1.00 97.69 83 GLY A C 1
ATOM 594 O O . GLY A 1 83 ? 2.918 -7.649 15.848 1.00 97.69 83 GLY A O 1
ATOM 595 N N . ALA A 1 84 ? 0.697 -7.927 15.659 1.00 98.44 84 ALA A N 1
ATOM 596 C CA . ALA A 1 84 ? 0.693 -9.350 15.979 1.00 98.44 84 ALA A CA 1
ATOM 597 C C . ALA A 1 84 ? 1.448 -10.184 14.935 1.00 98.44 84 ALA A C 1
ATOM 599 O O . ALA A 1 84 ? 2.184 -11.094 15.309 1.00 98.44 84 ALA A O 1
ATOM 600 N N . ALA A 1 85 ? 1.313 -9.861 13.645 1.00 98.25 85 ALA A N 1
ATOM 601 C CA . ALA A 1 85 ? 2.040 -10.543 12.579 1.00 98.25 85 ALA A CA 1
ATOM 602 C C . ALA A 1 85 ? 3.558 -10.352 12.717 1.00 98.25 85 ALA A C 1
ATOM 604 O O . ALA A 1 85 ? 4.305 -11.329 12.695 1.00 98.25 85 ALA A O 1
ATOM 605 N N . ILE A 1 86 ? 4.014 -9.110 12.920 1.00 98.00 86 ILE A N 1
ATOM 606 C CA . ILE A 1 86 ? 5.438 -8.795 13.109 1.00 98.00 86 ILE A CA 1
ATOM 607 C C . ILE A 1 86 ? 5.965 -9.453 14.384 1.00 98.00 86 ILE A C 1
ATOM 609 O O . ILE A 1 86 ? 7.009 -10.102 14.351 1.00 98.00 86 ILE A O 1
ATOM 613 N N . TRP A 1 87 ? 5.236 -9.327 15.495 1.00 97.50 87 TRP A N 1
ATOM 614 C CA . TRP A 1 87 ? 5.604 -9.958 16.759 1.00 97.50 87 TRP A CA 1
ATOM 615 C C . TRP A 1 87 ? 5.699 -11.479 16.628 1.00 97.50 87 TRP A C 1
ATOM 617 O O . TRP A 1 87 ? 6.678 -12.068 17.076 1.00 97.50 87 TRP A O 1
ATOM 627 N N . GLY A 1 88 ? 4.720 -12.113 15.981 1.00 97.88 88 GLY A N 1
ATOM 628 C CA . GLY A 1 88 ? 4.705 -13.553 15.749 1.00 97.88 88 GLY A CA 1
ATOM 629 C C . GLY A 1 88 ? 5.894 -14.011 14.909 1.00 97.88 88 GLY A C 1
ATOM 630 O O . GLY A 1 88 ? 6.548 -14.992 15.259 1.00 97.88 88 GLY A O 1
ATOM 631 N N . LEU A 1 89 ? 6.230 -13.263 13.855 1.00 97.56 89 LEU A N 1
ATOM 632 C CA . LEU A 1 89 ? 7.382 -13.558 13.006 1.00 97.56 89 LEU A CA 1
ATOM 633 C C . LEU A 1 89 ? 8.704 -13.389 13.770 1.00 97.56 89 LEU A C 1
ATOM 635 O O . LEU A 1 89 ? 9.534 -14.294 13.760 1.00 97.56 89 LEU A O 1
ATOM 639 N N . ALA A 1 90 ? 8.865 -12.282 14.502 1.00 97.56 90 ALA A N 1
ATOM 640 C CA . ALA A 1 90 ? 10.021 -12.034 15.364 1.00 97.56 90 ALA A CA 1
ATOM 641 C C . ALA A 1 90 ? 10.168 -13.123 16.438 1.00 97.56 90 ALA A C 1
ATOM 643 O O . ALA A 1 90 ? 11.266 -13.611 16.704 1.00 97.56 90 ALA A O 1
ATOM 644 N N . ARG A 1 91 ? 9.051 -13.550 17.035 1.00 97.69 91 ARG A N 1
ATOM 645 C CA . ARG A 1 91 ? 9.021 -14.613 18.039 1.00 97.69 91 ARG A CA 1
ATOM 646 C C . ARG A 1 91 ? 9.432 -15.958 17.456 1.00 97.69 91 ARG A C 1
ATOM 648 O O . ARG A 1 91 ? 10.082 -16.712 18.176 1.00 97.69 91 ARG A O 1
ATOM 655 N N . LEU A 1 92 ? 9.041 -16.249 16.215 1.00 96.94 92 LEU A N 1
ATOM 656 C CA . LEU A 1 92 ? 9.355 -17.493 15.517 1.00 96.94 92 LEU A CA 1
ATOM 657 C C . LEU A 1 92 ? 10.848 -17.599 15.192 1.00 96.94 92 LEU A C 1
ATOM 659 O O . LEU A 1 92 ? 11.421 -18.656 15.408 1.00 96.94 92 LEU A O 1
ATOM 663 N N . ILE A 1 93 ? 11.473 -16.509 14.734 1.00 96.12 93 ILE A N 1
ATOM 664 C CA . ILE A 1 93 ? 12.914 -16.486 14.418 1.00 96.12 93 ILE A CA 1
ATOM 665 C C . ILE A 1 93 ? 13.813 -16.370 15.657 1.00 96.12 93 ILE A C 1
ATOM 667 O O . ILE A 1 93 ? 15.003 -16.639 15.575 1.00 96.12 93 ILE A O 1
ATOM 671 N N . SER A 1 94 ? 13.257 -15.933 16.792 1.00 94.25 94 SER A N 1
ATOM 672 C CA . SER A 1 94 ? 13.979 -15.806 18.070 1.00 94.25 94 SER A CA 1
ATOM 673 C C . SER A 1 94 ? 13.866 -17.062 18.950 1.00 94.25 94 SER A C 1
ATOM 675 O O . SER A 1 94 ? 14.152 -16.999 20.146 1.00 94.25 94 SER A O 1
ATOM 677 N N . ARG A 1 95 ? 13.358 -18.172 18.410 1.00 68.25 95 ARG A N 1
ATOM 678 C CA . ARG A 1 95 ? 13.392 -19.503 19.033 1.00 68.25 95 ARG A CA 1
ATOM 679 C C . ARG A 1 95 ? 14.376 -20.383 18.290 1.00 68.25 95 ARG A C 1
ATOM 681 O O . ARG A 1 95 ? 14.926 -21.269 18.973 1.00 68.25 95 ARG A O 1
#

Secondary structure (DSSP, 8-state):
---GGG-----S-TTSPPTT--SHHHHHHHHHHHHHHHHHHHS-HHHHHHHHHHHHHHHHHHHHHH-HHHHHHHHHHHHHHHHHHHHHHHHHHT-